Protein AF-A0A8S2SX97-F1 (afdb_monomer_lite)

pLDDT: mean 89.85, std 10.05, range [61.06, 98.44]

Secondary structure (DSSP, 8-state):
-TT----S---GGG--------SSS--EEEE--GGGHHHHHHHHHHHSHHHHHH-TTGGGGT-----HHHHHHTT---EEEE-

Structure (mmCIF, N/CA/C/O backbone):
data_AF-A0A8S2SX97-F1
#
_entry.id   AF-A0A8S2SX97-F1
#
loop_
_atom_site.group_PDB
_atom_site.id
_atom_site.type_symbol
_atom_site.label_atom_id
_atom_site.label_alt_id
_atom_site.label_comp_id
_atom_site.label_asym_id
_atom_site.label_entity_id
_atom_site.label_seq_id
_atom_site.pdbx_PDB_ins_code
_atom_site.Cartn_x
_atom_site.Cartn_y
_atom_site.Cartn_z
_atom_site.occupancy
_atom_site.B_iso_or_equiv
_atom_site.auth_seq_id
_atom_site.auth_comp_id
_atom_site.auth_asym_id
_atom_site.auth_atom_id
_atom_site.pdbx_PDB_model_num
ATOM 1 N N . MET A 1 1 ? 17.924 -4.762 -4.289 1.00 88.69 1 MET A N 1
ATOM 2 C CA . MET A 1 1 ? 18.373 -5.843 -3.384 1.00 88.69 1 MET A CA 1
ATOM 3 C C . MET A 1 1 ? 17.162 -6.703 -3.065 1.00 88.69 1 MET A C 1
ATOM 5 O O . MET A 1 1 ? 16.093 -6.138 -2.871 1.00 88.69 1 MET A O 1
ATOM 9 N N . CYS A 1 2 ? 17.288 -8.031 -3.039 1.00 94.94 2 CYS A N 1
ATOM 10 C CA . CYS A 1 2 ? 16.171 -8.888 -2.634 1.00 94.94 2 CYS A CA 1
ATOM 11 C C . CYS A 1 2 ? 15.726 -8.523 -1.202 1.00 94.94 2 CYS A C 1
ATOM 13 O O . CYS A 1 2 ? 16.572 -8.267 -0.347 1.00 94.94 2 CYS A O 1
ATOM 15 N N . PHE A 1 3 ? 14.413 -8.448 -0.967 1.00 93.44 3 PHE A N 1
ATOM 16 C CA . PHE A 1 3 ? 13.778 -8.055 0.304 1.00 93.44 3 PHE A CA 1
ATOM 17 C C . PHE A 1 3 ? 13.958 -6.600 0.768 1.00 93.44 3 PHE A C 1
ATOM 19 O O . PHE A 1 3 ? 13.478 -6.254 1.848 1.00 93.44 3 PHE A O 1
ATOM 26 N N . SER A 1 4 ? 14.558 -5.713 -0.037 1.00 95.12 4 SER A N 1
ATOM 27 C CA . SER A 1 4 ? 14.454 -4.274 0.242 1.00 95.12 4 SER A CA 1
ATOM 28 C C . SER A 1 4 ? 12.988 -3.845 0.184 1.00 95.12 4 SER A C 1
ATOM 30 O O . SER A 1 4 ? 12.310 -4.134 -0.805 1.00 95.12 4 SER A O 1
ATOM 32 N N . CYS A 1 5 ? 12.512 -3.152 1.213 1.00 93.25 5 CYS A N 1
ATOM 33 C CA . CYS A 1 5 ? 11.116 -2.753 1.344 1.00 93.25 5 CYS A CA 1
ATOM 34 C C . CYS A 1 5 ? 10.978 -1.255 1.621 1.00 93.25 5 CYS A C 1
ATOM 36 O O . CYS A 1 5 ? 11.908 -0.602 2.090 1.00 93.25 5 CYS A O 1
ATOM 38 N N . PHE A 1 6 ? 9.793 -0.736 1.319 1.00 92.00 6 PHE A N 1
ATOM 39 C CA . PHE A 1 6 ? 9.306 0.558 1.775 1.00 92.00 6 PHE A CA 1
ATOM 40 C C . PHE A 1 6 ? 8.036 0.306 2.590 1.00 92.00 6 PHE A C 1
ATOM 42 O O . PHE A 1 6 ? 7.245 -0.586 2.269 1.00 92.00 6 PHE A O 1
ATOM 49 N N . CYS A 1 7 ? 7.885 1.038 3.689 1.00 93.06 7 CYS A N 1
ATOM 50 C CA . CYS A 1 7 ? 6.759 0.881 4.603 1.00 93.06 7 CYS A CA 1
ATOM 51 C C . CYS A 1 7 ? 5.474 1.483 4.024 1.00 93.06 7 CYS A C 1
ATOM 53 O O . CYS A 1 7 ? 5.500 2.191 3.016 1.00 93.06 7 CYS A O 1
ATOM 55 N N . TRP A 1 8 ? 4.345 1.218 4.684 1.00 92.50 8 TRP A N 1
ATOM 56 C CA . TRP A 1 8 ? 3.079 1.868 4.351 1.00 92.50 8 TRP A CA 1
ATOM 57 C C . TRP A 1 8 ? 3.202 3.386 4.507 1.00 92.50 8 TRP A C 1
ATOM 59 O O . TRP A 1 8 ? 3.692 3.851 5.534 1.00 92.50 8 TRP A O 1
ATOM 69 N N . HIS A 1 9 ? 2.768 4.134 3.494 1.00 92.38 9 HIS A N 1
ATOM 70 C CA . HIS A 1 9 ? 2.737 5.595 3.499 1.00 92.38 9 HIS A CA 1
ATOM 71 C C . HIS A 1 9 ? 1.742 6.126 2.467 1.00 92.38 9 HIS A C 1
ATOM 73 O O . HIS A 1 9 ? 1.237 5.378 1.625 1.00 92.38 9 HIS A O 1
ATOM 79 N N . VAL A 1 10 ? 1.491 7.428 2.552 1.00 93.19 10 VAL A N 1
ATOM 80 C CA . VAL A 1 10 ? 0.827 8.235 1.528 1.00 93.19 10 VAL A CA 1
ATOM 81 C C . VAL A 1 10 ? 1.800 9.312 1.063 1.00 93.19 10 VAL A C 1
ATOM 83 O O . VAL A 1 10 ? 2.726 9.656 1.795 1.00 93.19 10 VAL A O 1
ATOM 86 N N . GLU A 1 11 ? 1.600 9.833 -0.142 1.00 93.69 11 GLU A N 1
ATOM 87 C CA . GLU A 1 11 ? 2.389 10.963 -0.628 1.00 93.69 11 GLU A CA 1
ATOM 88 C C . GLU A 1 11 ? 2.030 12.240 0.134 1.00 93.69 11 GLU A C 1
ATOM 90 O O . GLU A 1 11 ? 0.878 12.444 0.547 1.00 93.69 11 GLU A O 1
ATOM 95 N N . ASP A 1 12 ? 3.011 13.128 0.267 1.00 89.75 12 ASP A N 1
ATOM 96 C CA . ASP A 1 12 ? 2.816 14.440 0.865 1.00 89.75 12 ASP A CA 1
ATOM 97 C C . ASP A 1 12 ? 1.681 15.190 0.152 1.00 89.75 12 ASP A C 1
ATOM 99 O O . ASP A 1 12 ? 1.5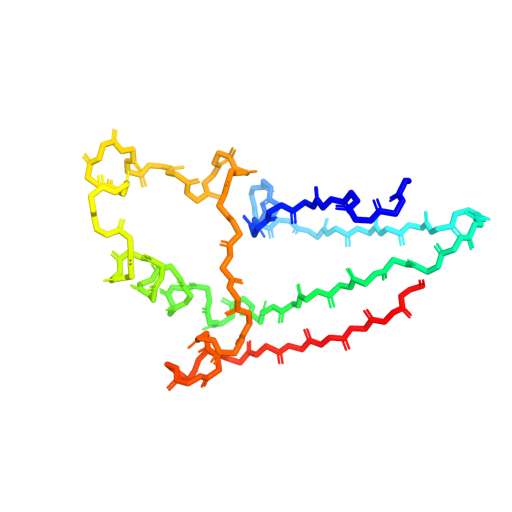30 15.146 -1.077 1.00 89.75 12 ASP A O 1
ATOM 103 N N . HIS A 1 13 ? 0.847 15.863 0.950 1.00 93.06 13 HIS A N 1
ATOM 104 C CA . HIS A 1 13 ? -0.356 16.561 0.484 1.00 93.06 13 HIS A CA 1
ATOM 105 C C . HIS A 1 13 ? -1.356 15.662 -0.274 1.00 93.06 13 HIS A C 1
ATOM 107 O O . HIS A 1 13 ? -2.157 16.168 -1.061 1.00 93.06 13 HIS A O 1
ATOM 113 N N . TRP A 1 14 ? -1.319 14.342 -0.048 1.00 92.69 14 TRP A N 1
ATOM 114 C CA . TRP A 1 14 ? -2.190 13.354 -0.705 1.00 92.69 14 TRP A CA 1
ATOM 115 C C . TRP A 1 14 ? -2.151 13.443 -2.234 1.00 92.69 14 TRP A C 1
ATOM 117 O O . TRP A 1 14 ? -3.163 13.295 -2.924 1.00 92.69 14 TRP A O 1
ATOM 127 N N . SER A 1 15 ? -0.963 13.732 -2.756 1.00 95.50 15 SER A N 1
ATOM 128 C CA . SER A 1 15 ? -0.714 13.874 -4.182 1.00 95.50 15 SER A CA 1
ATOM 129 C C . SER A 1 15 ? -0.572 12.516 -4.885 1.00 95.50 15 SER A C 1
ATOM 131 O O . SER A 1 15 ? -0.616 11.447 -4.273 1.00 95.50 15 SER A O 1
ATOM 133 N N . TYR A 1 16 ? -0.458 12.551 -6.214 1.00 97.31 16 TYR A N 1
ATOM 134 C CA . TYR A 1 16 ? -0.229 11.351 -7.014 1.00 97.31 16 TYR A CA 1
ATOM 135 C C . TYR A 1 16 ? 1.252 10.969 -7.026 1.00 97.31 16 TYR A C 1
ATOM 137 O O . TYR A 1 16 ? 2.121 11.829 -7.146 1.00 97.31 16 TYR A O 1
ATOM 145 N N . SER A 1 17 ? 1.509 9.662 -7.030 1.00 97.12 17 SER A N 1
ATOM 146 C CA . SER A 1 17 ? 2.829 9.070 -7.250 1.00 97.12 17 SER A CA 1
ATOM 147 C C . SER A 1 17 ? 2.876 8.376 -8.610 1.00 97.12 17 SER A C 1
ATOM 149 O O . SER A 1 17 ? 1.917 7.704 -9.000 1.00 97.12 17 SER A O 1
ATOM 151 N N . ILE A 1 18 ? 3.995 8.497 -9.326 1.00 98.00 18 ILE A N 1
ATOM 152 C CA . ILE A 1 18 ? 4.278 7.713 -10.533 1.00 98.00 18 ILE A CA 1
ATOM 153 C C . ILE A 1 18 ? 5.655 7.066 -10.404 1.00 98.00 18 ILE A C 1
ATOM 155 O O . ILE A 1 18 ? 6.640 7.724 -10.075 1.00 98.00 18 ILE A O 1
ATOM 159 N N . ASN A 1 19 ? 5.730 5.761 -10.669 1.00 98.19 19 ASN A N 1
ATOM 160 C CA . ASN A 1 19 ? 6.965 4.994 -10.549 1.00 98.19 19 ASN A CA 1
ATOM 161 C C . ASN A 1 19 ? 7.297 4.264 -11.856 1.00 98.19 19 ASN A C 1
ATOM 163 O O . ASN A 1 19 ? 6.446 3.581 -12.423 1.00 98.19 19 ASN A O 1
ATOM 167 N N . TYR A 1 20 ? 8.552 4.375 -12.299 1.00 98.25 20 TYR A N 1
ATOM 168 C CA . TYR A 1 20 ? 9.071 3.688 -13.480 1.00 98.25 20 TYR A CA 1
ATOM 169 C C . TYR A 1 20 ? 10.240 2.770 -13.101 1.00 98.25 20 TYR A C 1
ATOM 171 O O . TYR A 1 20 ? 11.247 3.221 -12.554 1.00 98.25 20 TYR A O 1
ATOM 179 N N . LEU A 1 21 ? 10.114 1.476 -13.404 1.00 98.06 21 LEU A N 1
ATOM 180 C CA . LEU A 1 21 ? 11.182 0.496 -13.223 1.00 98.06 21 LEU A CA 1
ATOM 181 C C . LEU A 1 21 ? 12.043 0.459 -14.492 1.00 98.06 21 LEU A C 1
ATOM 183 O O . LEU A 1 21 ? 11.654 -0.140 -15.489 1.00 98.06 21 LEU A O 1
ATOM 187 N N . HIS A 1 22 ? 13.210 1.112 -14.466 1.00 98.31 22 HIS A N 1
ATOM 188 C CA . HIS A 1 22 ? 14.081 1.215 -15.645 1.00 98.31 22 HIS A CA 1
ATOM 189 C C . HIS A 1 22 ? 14.566 -0.144 -16.175 1.00 98.31 22 HIS A C 1
ATOM 191 O O . HIS A 1 22 ? 14.639 -0.332 -17.387 1.00 98.31 22 HIS A O 1
ATOM 197 N N . TRP A 1 23 ? 14.952 -1.048 -15.274 1.00 98.19 23 TRP A N 1
ATOM 198 C CA . TRP A 1 23 ? 15.436 -2.406 -15.541 1.00 98.19 23 TRP A CA 1
ATOM 199 C C . TRP A 1 23 ? 15.585 -3.156 -14.207 1.00 98.19 23 TRP A C 1
ATOM 201 O O . TRP A 1 23 ? 15.567 -2.541 -13.139 1.00 98.19 23 TRP A O 1
ATOM 211 N N . GLY A 1 24 ? 15.772 -4.476 -14.264 1.00 97.56 24 GLY A N 1
ATOM 212 C CA . GLY A 1 24 ? 16.008 -5.325 -13.093 1.00 97.56 24 GLY A CA 1
ATOM 213 C C . GLY A 1 24 ? 14.848 -6.265 -12.776 1.00 97.56 24 GLY A C 1
ATOM 214 O O . GLY A 1 24 ? 13.968 -6.490 -13.602 1.00 97.56 24 GLY A O 1
ATOM 215 N N . GLU A 1 25 ? 14.889 -6.854 -11.581 1.00 98.12 25 GLU A N 1
ATOM 216 C CA . GLU A 1 25 ? 13.850 -7.770 -11.107 1.00 98.12 25 GLU A CA 1
ATOM 217 C C . GLU A 1 25 ? 12.580 -7.024 -10.654 1.00 98.12 25 GLU A C 1
ATOM 219 O O . GLU A 1 25 ? 12.666 -5.852 -10.266 1.00 98.12 25 GLU A O 1
ATOM 224 N N . PRO A 1 26 ? 11.410 -7.694 -10.662 1.00 98.06 26 PRO A N 1
ATOM 225 C CA . PRO A 1 26 ? 10.134 -7.059 -10.361 1.00 98.06 26 PRO A CA 1
ATOM 226 C C . PRO A 1 26 ? 10.051 -6.401 -8.983 1.00 98.06 26 PRO A C 1
ATOM 228 O O . PRO A 1 26 ? 10.612 -6.888 -7.994 1.00 98.06 26 PRO A O 1
ATOM 231 N N . LYS A 1 27 ? 9.249 -5.336 -8.893 1.00 98.44 27 LYS A N 1
ATOM 232 C CA . LYS A 1 27 ? 8.906 -4.682 -7.622 1.00 98.44 27 LYS A CA 1
ATOM 233 C C . LYS A 1 27 ? 7.477 -5.041 -7.223 1.00 98.44 27 LYS A C 1
ATOM 235 O O . LYS A 1 27 ? 6.518 -4.704 -7.911 1.00 98.44 27 LYS A O 1
ATOM 240 N N . THR A 1 28 ? 7.316 -5.707 -6.083 1.00 98.19 28 THR A N 1
ATOM 241 C CA . THR A 1 28 ? 5.985 -5.999 -5.539 1.00 98.19 28 THR A CA 1
ATOM 242 C C . THR A 1 28 ? 5.399 -4.777 -4.836 1.00 98.19 28 THR A C 1
ATOM 244 O O . THR A 1 28 ? 6.024 -4.213 -3.940 1.00 98.19 28 THR A O 1
ATOM 247 N N . TRP A 1 29 ? 4.165 -4.429 -5.195 1.00 98.00 29 TRP A N 1
ATOM 248 C CA . TRP A 1 29 ? 3.386 -3.350 -4.595 1.00 98.00 29 TRP A CA 1
ATOM 249 C C . TRP A 1 29 ? 2.164 -3.891 -3.860 1.00 98.00 29 TRP A C 1
ATOM 251 O O . TRP A 1 29 ? 1.512 -4.824 -4.336 1.00 98.00 29 TRP A O 1
ATOM 261 N N . TYR A 1 30 ? 1.827 -3.250 -2.742 1.00 97.6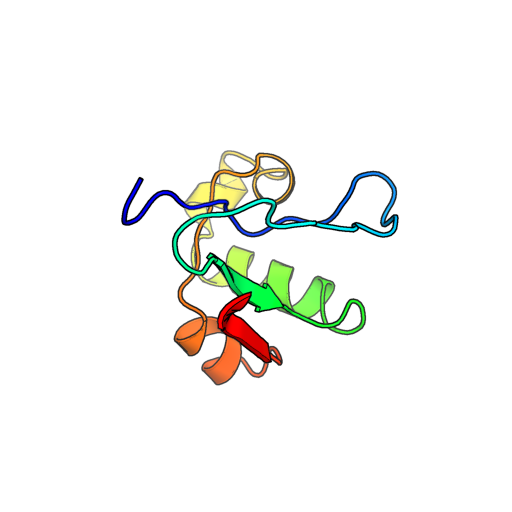2 30 TYR A N 1
ATOM 262 C CA . TYR A 1 30 ? 0.543 -3.387 -2.061 1.00 97.62 30 TYR A CA 1
ATOM 263 C C . TYR A 1 30 ? -0.113 -2.009 -1.985 1.00 97.62 30 TYR A C 1
ATOM 265 O O . TYR A 1 30 ? 0.533 -1.050 -1.575 1.00 97.62 30 TYR A O 1
ATOM 273 N N . GLY A 1 31 ? -1.374 -1.910 -2.398 1.00 97.06 31 GLY A N 1
ATOM 274 C CA . GLY A 1 31 ? -2.121 -0.654 -2.439 1.00 97.06 31 GLY A CA 1
ATOM 275 C C . GLY A 1 31 ? -3.425 -0.746 -1.660 1.00 97.06 31 GLY A C 1
ATOM 276 O O . GLY A 1 31 ? -4.052 -1.805 -1.613 1.00 97.06 31 GLY A O 1
ATOM 277 N N . VAL A 1 32 ? -3.842 0.372 -1.074 1.00 97.38 32 VAL A N 1
ATOM 278 C CA . VAL A 1 32 ? -5.137 0.541 -0.403 1.00 97.38 32 VAL A CA 1
ATOM 279 C C . VAL A 1 32 ? -5.804 1.781 -1.001 1.00 97.38 32 VAL A C 1
ATOM 281 O O . VAL A 1 32 ? -5.124 2.791 -1.183 1.00 97.38 32 VAL A O 1
ATOM 284 N N . PRO A 1 33 ? -7.101 1.737 -1.358 1.00 97.12 33 PRO A N 1
ATOM 285 C CA . PRO A 1 33 ? -7.794 2.904 -1.890 1.00 97.12 33 PRO A CA 1
ATOM 286 C C . PRO A 1 33 ? -7.864 4.024 -0.847 1.00 97.12 33 PRO A C 1
ATOM 288 O O . PRO A 1 33 ? -8.099 3.764 0.334 1.00 97.12 33 PRO A O 1
ATOM 291 N N . GLY A 1 34 ? -7.751 5.278 -1.296 1.00 95.19 34 GLY A N 1
ATOM 292 C CA . GLY A 1 34 ? -7.810 6.452 -0.414 1.00 95.19 34 GLY A CA 1
ATOM 293 C C . GLY A 1 34 ? -9.101 6.542 0.410 1.00 95.19 34 GLY A C 1
ATOM 294 O O . GLY A 1 34 ? -9.065 6.961 1.560 1.00 95.19 34 GLY A O 1
ATOM 295 N N . SER A 1 35 ? -10.224 6.026 -0.107 1.00 96.62 35 SER A N 1
ATOM 296 C CA . SER A 1 35 ? -11.492 5.930 0.640 1.00 96.62 35 SER A CA 1
ATOM 297 C C . SER A 1 35 ? -11.425 5.032 1.884 1.00 96.62 35 SER A C 1
ATOM 299 O O . SER A 1 35 ? -12.336 5.051 2.705 1.00 96.62 35 SER A O 1
ATOM 301 N N . SER A 1 36 ? -10.377 4.216 2.022 1.00 96.31 36 SER A N 1
ATOM 302 C CA . SER A 1 36 ? -10.133 3.323 3.160 1.00 96.31 36 SER A CA 1
ATOM 303 C C . SER A 1 36 ? -8.908 3.727 3.988 1.00 96.31 36 SER A C 1
ATOM 305 O O . SER A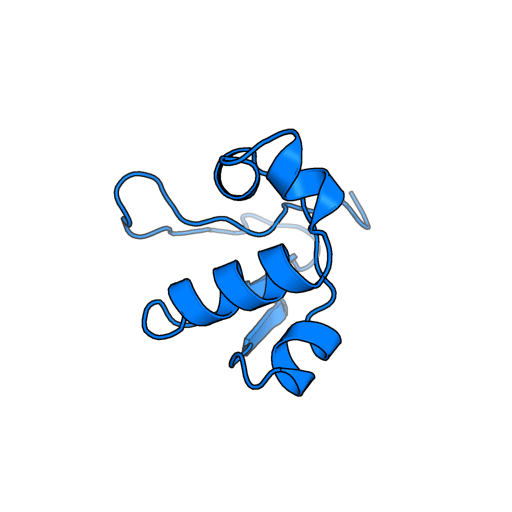 1 36 ? -8.480 2.939 4.832 1.00 96.31 36 SER A O 1
ATOM 307 N N . ALA A 1 37 ? -8.357 4.930 3.780 1.00 93.38 37 ALA A N 1
ATOM 308 C CA . ALA A 1 37 ? -7.180 5.419 4.500 1.00 93.38 37 ALA A CA 1
ATOM 309 C C . ALA A 1 37 ? -7.404 5.427 6.022 1.00 93.38 37 ALA A C 1
ATOM 311 O O 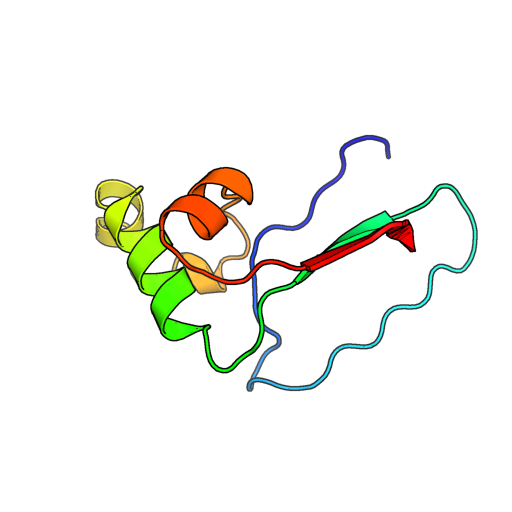. ALA A 1 37 ? -6.691 4.735 6.744 1.00 93.38 37 ALA A O 1
ATOM 312 N N . GLU A 1 38 ? -8.466 6.076 6.508 1.00 92.44 38 GLU A N 1
ATOM 313 C CA . GLU A 1 38 ? -8.786 6.118 7.946 1.00 92.44 38 GLU A CA 1
ATOM 314 C C . GLU A 1 38 ? -8.960 4.717 8.553 1.00 92.44 38 GLU A C 1
ATOM 316 O O . GLU A 1 38 ? -8.535 4.444 9.676 1.00 92.44 38 GLU A O 1
ATOM 321 N N . LYS A 1 39 ? -9.557 3.787 7.797 1.00 94.38 39 LYS A N 1
ATOM 322 C CA . LYS A 1 39 ? -9.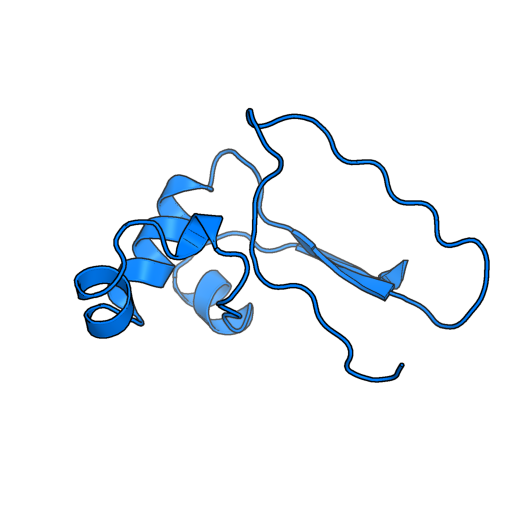748 2.401 8.242 1.00 94.38 39 LYS A CA 1
ATOM 323 C C . LYS A 1 39 ? -8.412 1.674 8.398 1.00 94.38 39 LYS A C 1
ATOM 325 O O . LYS A 1 39 ? -8.232 0.924 9.358 1.00 94.38 39 LYS A O 1
ATOM 330 N N . LEU A 1 40 ? -7.482 1.904 7.472 1.00 93.00 40 LEU A N 1
ATOM 331 C CA . LEU A 1 40 ? -6.118 1.397 7.557 1.00 93.00 40 LEU A CA 1
ATOM 332 C C . LEU A 1 40 ? -5.396 1.975 8.780 1.00 93.00 40 LEU A C 1
ATOM 334 O O . LEU A 1 40 ? -4.833 1.204 9.557 1.00 93.00 40 LEU A O 1
ATOM 338 N N . GLU A 1 41 ? -5.472 3.286 9.007 1.00 90.06 41 GLU A N 1
ATOM 339 C CA . GLU A 1 41 ? -4.838 3.912 10.172 1.00 90.06 41 GLU A CA 1
ATOM 340 C C . GLU A 1 41 ? -5.378 3.365 11.492 1.00 90.06 41 GLU A C 1
ATOM 342 O O . GLU A 1 41 ? -4.606 3.030 12.391 1.00 90.06 41 GLU A O 1
ATOM 347 N N . ASN A 1 42 ? -6.700 3.232 11.604 1.00 90.50 42 ASN A N 1
ATOM 348 C CA . ASN A 1 42 ? -7.350 2.696 12.797 1.00 90.50 42 ASN A CA 1
ATOM 349 C C . ASN A 1 42 ? -6.946 1.239 13.050 1.00 90.50 42 ASN A C 1
ATOM 351 O O . ASN A 1 42 ? -6.653 0.874 14.189 1.00 90.50 42 ASN A O 1
ATOM 355 N N . CYS A 1 43 ? -6.853 0.426 11.993 1.00 91.31 43 CYS A N 1
ATOM 356 C CA . CYS A 1 43 ? -6.336 -0.938 12.082 1.00 91.31 43 CYS A CA 1
ATOM 357 C C . CYS A 1 43 ? -4.873 -0.963 12.556 1.00 91.31 43 CYS A C 1
ATOM 359 O O . CYS A 1 43 ? -4.494 -1.812 13.363 1.00 91.31 43 CYS A O 1
ATOM 361 N N . MET A 1 44 ? -4.031 -0.042 12.083 1.00 89.06 44 MET A N 1
ATOM 362 C CA . MET A 1 44 ? -2.640 0.035 12.535 1.00 89.06 44 MET A CA 1
ATOM 363 C C . MET A 1 44 ? -2.539 0.454 14.003 1.00 89.06 44 MET A C 1
ATOM 365 O O . MET A 1 44 ? -1.833 -0.201 14.776 1.00 89.06 44 MET A O 1
ATOM 369 N N . LYS A 1 45 ? -3.308 1.470 14.406 1.00 86.12 45 LYS A N 1
ATOM 370 C CA . LYS A 1 45 ? -3.394 1.950 15.793 1.00 86.12 45 LYS A CA 1
ATOM 371 C C . LYS A 1 45 ? -3.863 0.853 16.749 1.00 86.12 45 LYS A C 1
ATOM 373 O O . LYS A 1 45 ? -3.283 0.706 17.822 1.00 86.12 45 LYS A O 1
ATOM 378 N N . SER A 1 46 ? -4.848 0.039 16.359 1.00 87.00 46 SER A N 1
ATOM 379 C CA . SER A 1 46 ? -5.357 -1.046 17.210 1.00 87.00 46 SER A CA 1
ATOM 380 C C . SER A 1 46 ? -4.367 -2.200 17.382 1.00 87.00 46 SER A C 1
ATOM 382 O O . SER A 1 46 ? -4.362 -2.851 18.423 1.00 87.00 46 SER A O 1
ATOM 384 N N . TYR A 1 47 ? -3.542 -2.480 16.369 1.00 83.69 47 TYR A N 1
ATOM 385 C CA . TYR A 1 47 ? -2.575 -3.584 16.400 1.00 83.69 47 TYR A CA 1
ATOM 386 C C . TYR A 1 47 ? -1.236 -3.215 17.046 1.00 83.69 47 TYR A C 1
ATOM 388 O O . TYR A 1 47 ? -0.546 -4.107 17.537 1.00 83.69 47 TYR A O 1
ATOM 396 N N . ALA A 1 48 ? -0.859 -1.935 17.050 1.00 81.50 48 ALA A N 1
ATOM 397 C CA . ALA A 1 48 ? 0.390 -1.457 17.644 1.00 81.50 48 ALA A CA 1
ATOM 398 C C . ALA A 1 48 ? 0.176 -0.253 18.589 1.00 81.50 48 ALA A C 1
ATOM 400 O O . ALA A 1 48 ? 0.836 0.777 18.429 1.00 81.50 48 ALA A O 1
ATOM 401 N N . PRO A 1 49 ? -0.717 -0.349 19.594 1.00 79.94 49 PRO A N 1
ATOM 402 C CA . PRO A 1 49 ? -1.129 0.798 20.407 1.00 79.94 49 PRO A CA 1
ATOM 403 C C . PRO A 1 49 ? 0.035 1.441 21.172 1.00 79.94 49 PRO A C 1
ATOM 405 O O . PRO A 1 49 ? 0.118 2.663 21.251 1.00 79.94 49 PRO A O 1
ATOM 408 N N . GLU A 1 50 ? 0.983 0.645 21.677 1.00 79.19 50 GLU A N 1
ATOM 409 C CA . GLU A 1 50 ? 2.170 1.166 22.370 1.00 79.19 50 GLU A CA 1
ATOM 410 C C . GLU A 1 50 ? 3.084 1.984 21.449 1.00 79.19 50 GLU A C 1
ATOM 412 O O . GLU A 1 50 ? 3.690 2.966 21.881 1.00 79.19 50 GLU A O 1
ATOM 417 N N . LEU A 1 51 ? 3.178 1.594 20.175 1.00 76.12 51 LEU A N 1
ATOM 418 C CA . LEU A 1 51 ? 4.018 2.266 19.187 1.00 76.12 51 LEU A CA 1
ATOM 419 C C . LEU A 1 51 ? 3.413 3.624 18.806 1.00 76.12 51 LEU A C 1
ATOM 421 O O . LEU A 1 51 ? 4.116 4.632 18.802 1.00 76.12 51 LEU A O 1
ATOM 425 N N . PHE A 1 52 ? 2.093 3.670 18.603 1.00 75.06 52 PHE A N 1
ATOM 426 C CA . PHE A 1 52 ? 1.360 4.915 18.346 1.00 75.06 52 PHE A CA 1
ATOM 427 C C . PHE A 1 52 ? 1.245 5.818 19.583 1.00 75.06 52 PHE A C 1
ATOM 429 O O . PHE A 1 52 ? 1.220 7.037 19.443 1.00 75.06 52 PHE A O 1
ATOM 436 N N . SER A 1 53 ? 1.243 5.259 20.799 1.00 76.62 53 SER A N 1
ATOM 437 C CA . SER A 1 53 ? 1.285 6.055 22.034 1.00 76.62 53 SER A CA 1
ATOM 438 C C . SER A 1 53 ? 2.617 6.786 22.214 1.00 76.62 53 SER A C 1
ATOM 440 O O . SER A 1 53 ? 2.636 7.865 22.803 1.00 76.62 53 SER A O 1
ATOM 442 N N . LYS A 1 54 ? 3.730 6.203 21.749 1.00 75.94 54 LYS A N 1
ATOM 443 C CA . LYS A 1 54 ? 5.061 6.832 21.795 1.00 75.94 54 LYS A CA 1
ATOM 444 C C . LYS A 1 54 ? 5.286 7.797 20.635 1.00 75.94 54 LYS A C 1
ATOM 446 O O . LYS A 1 54 ? 6.061 8.742 20.767 1.00 75.94 54 LYS A O 1
ATOM 451 N N . THR A 1 55 ? 4.646 7.553 19.496 1.00 73.69 55 THR A N 1
ATOM 452 C CA . THR A 1 55 ? 4.801 8.366 18.288 1.00 73.69 55 THR A CA 1
ATOM 453 C C . THR A 1 55 ? 3.451 8.479 17.579 1.00 73.69 55 THR A C 1
ATOM 455 O O . THR A 1 55 ? 3.116 7.624 16.761 1.00 73.69 55 THR A O 1
ATOM 458 N N . PRO A 1 56 ? 2.658 9.523 17.876 1.00 72.00 56 PRO A N 1
ATOM 459 C CA . PRO A 1 56 ? 1.346 9.715 17.254 1.00 72.00 56 PRO A CA 1
ATOM 460 C C . PRO A 1 56 ? 1.418 9.796 15.720 1.00 72.00 56 PRO A C 1
ATOM 462 O O . PRO A 1 56 ? 0.552 9.258 15.035 1.00 72.00 56 PRO A O 1
ATOM 465 N N . ASP A 1 57 ? 2.508 10.365 15.191 1.00 69.81 57 ASP A N 1
ATOM 466 C CA . ASP A 1 57 ? 2.753 10.563 13.755 1.00 69.81 57 ASP A CA 1
ATOM 467 C C . ASP A 1 57 ? 3.486 9.396 13.072 1.00 69.81 57 ASP A C 1
ATOM 469 O O . ASP A 1 57 ? 4.020 9.536 11.975 1.00 69.81 57 ASP A O 1
ATOM 473 N N . LEU A 1 58 ? 3.509 8.211 13.687 1.00 67.94 58 LEU A N 1
ATOM 474 C CA . LEU A 1 58 ? 4.261 7.048 13.202 1.00 67.94 58 LEU A CA 1
ATOM 475 C C . LEU A 1 58 ? 3.951 6.655 11.745 1.00 67.94 58 LEU A C 1
ATOM 477 O O . LEU A 1 58 ? 4.840 6.195 11.028 1.00 67.94 58 LEU A O 1
ATOM 481 N N . LEU A 1 59 ? 2.701 6.838 11.309 1.00 62.97 59 LEU A N 1
ATOM 482 C CA . LEU A 1 59 ? 2.266 6.588 9.928 1.00 62.97 59 LEU A CA 1
ATOM 483 C C . LEU A 1 59 ? 3.001 7.470 8.909 1.00 62.97 59 LEU A C 1
ATOM 485 O O . LEU A 1 59 ? 3.261 7.025 7.795 1.00 62.97 59 LEU A O 1
ATOM 489 N N . HIS A 1 60 ? 3.395 8.677 9.310 1.00 64.25 60 HIS A N 1
ATOM 490 C CA . HIS A 1 60 ? 4.121 9.632 8.474 1.00 64.25 60 HIS A CA 1
ATOM 491 C C . HIS A 1 60 ? 5.636 9.394 8.500 1.00 64.25 60 HIS A C 1
ATOM 493 O O . HIS A 1 60 ? 6.367 9.929 7.675 1.00 64.25 60 HIS A O 1
ATOM 499 N N . HIS A 1 61 ? 6.131 8.567 9.425 1.00 61.66 61 HIS A N 1
ATOM 500 C CA . HIS A 1 61 ? 7.563 8.330 9.599 1.00 61.66 61 HIS A CA 1
ATOM 501 C C . HIS A 1 61 ? 8.113 7.181 8.741 1.00 61.66 61 HIS A C 1
ATOM 503 O O . HIS A 1 61 ? 9.283 6.847 8.890 1.00 61.66 61 HIS A O 1
ATOM 509 N N . LEU A 1 62 ? 7.325 6.573 7.839 1.00 61.06 62 LEU A N 1
ATOM 510 C CA . LEU A 1 62 ? 7.802 5.540 6.896 1.00 61.06 62 LEU A CA 1
ATOM 511 C C . LEU A 1 62 ? 8.474 4.314 7.563 1.00 61.06 62 LEU A C 1
ATOM 513 O O . LEU A 1 62 ? 9.299 3.641 6.947 1.00 61.06 62 LEU A O 1
ATOM 517 N N . VAL A 1 63 ? 8.131 3.979 8.812 1.00 68.56 63 VAL A N 1
ATOM 518 C CA . VAL A 1 63 ? 8.843 2.938 9.596 1.00 68.56 63 VAL A CA 1
ATOM 519 C C . VAL A 1 63 ? 8.053 1.655 9.853 1.00 68.56 63 VAL A C 1
ATOM 521 O O . VAL A 1 63 ? 8.639 0.664 10.283 1.00 68.56 63 VAL A O 1
ATOM 524 N N . THR A 1 64 ? 6.743 1.629 9.588 1.00 77.69 64 THR A N 1
ATOM 525 C CA . THR A 1 64 ? 5.899 0.487 9.982 1.00 77.69 64 THR A CA 1
ATOM 526 C C . THR A 1 64 ? 5.430 -0.328 8.783 1.00 77.69 64 THR A C 1
ATOM 528 O O . THR A 1 64 ? 4.666 0.139 7.936 1.00 77.69 64 THR A O 1
ATOM 531 N N . THR A 1 65 ? 5.837 -1.596 8.743 1.00 83.38 65 THR A N 1
ATOM 532 C CA . THR A 1 65 ? 5.250 -2.597 7.848 1.00 83.38 65 THR A CA 1
ATOM 533 C C . THR A 1 65 ? 4.182 -3.391 8.598 1.00 83.38 65 THR A C 1
ATOM 535 O O . THR A 1 65 ? 4.398 -3.880 9.703 1.00 83.38 65 THR A O 1
ATOM 538 N N . MET A 1 66 ? 3.003 -3.529 7.993 1.00 88.50 66 MET A N 1
ATOM 539 C CA . MET A 1 66 ? 1.927 -4.394 8.483 1.00 88.50 66 MET A CA 1
ATOM 540 C C . MET A 1 66 ? 1.606 -5.441 7.424 1.00 88.50 66 MET A C 1
ATOM 542 O O . MET A 1 66 ? 1.487 -5.110 6.245 1.00 88.50 66 MET A O 1
ATOM 546 N N . ASN A 1 67 ? 1.448 -6.700 7.842 1.00 92.44 67 ASN A N 1
ATOM 547 C CA . ASN A 1 67 ? 1.109 -7.787 6.930 1.00 92.44 67 ASN A CA 1
ATOM 548 C C . ASN A 1 67 ? -0.270 -7.529 6.276 1.00 92.44 67 ASN A C 1
ATOM 550 O O . ASN A 1 67 ? -1.260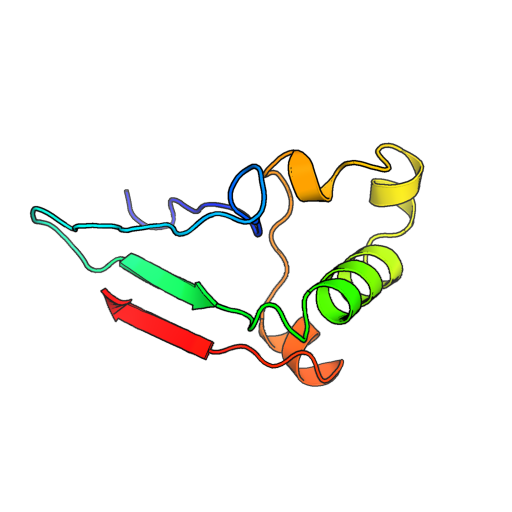 -7.419 7.005 1.00 92.44 67 ASN A O 1
ATOM 554 N N . PRO A 1 68 ? -0.374 -7.510 4.932 1.00 94.56 68 PRO A N 1
ATOM 555 C CA . PRO A 1 68 ? -1.636 -7.310 4.212 1.00 94.56 68 PRO A CA 1
ATOM 556 C C . PRO A 1 68 ? -2.780 -8.236 4.643 1.00 94.56 68 PRO A C 1
ATOM 558 O O . PRO A 1 68 ? -3.940 -7.840 4.639 1.00 94.56 68 PRO A O 1
ATOM 561 N N . SER A 1 69 ? -2.467 -9.461 5.071 1.00 94.81 69 SER A N 1
ATOM 562 C CA . SER A 1 69 ? -3.470 -10.429 5.533 1.00 94.81 69 SER A CA 1
ATOM 563 C C . SER A 1 69 ? -4.187 -9.964 6.802 1.00 94.81 69 SER A C 1
ATOM 565 O O . SER A 1 69 ? -5.344 -10.314 7.020 1.00 94.81 69 SER A O 1
ATOM 567 N N . ILE A 1 70 ? -3.515 -9.181 7.653 1.00 93.25 70 ILE A N 1
ATOM 568 C CA . ILE A 1 70 ? -4.127 -8.581 8.845 1.00 93.25 70 ILE A CA 1
ATOM 569 C C . ILE A 1 70 ? -5.129 -7.506 8.419 1.00 93.25 70 ILE A C 1
ATOM 571 O O . ILE A 1 70 ? -6.275 -7.543 8.863 1.00 93.25 70 ILE A O 1
ATOM 575 N N . LEU A 1 71 ? -4.718 -6.618 7.508 1.00 94.19 71 LEU A N 1
ATOM 576 C CA . LEU A 1 71 ? -5.559 -5.555 6.952 1.00 94.19 71 LEU A CA 1
ATOM 577 C C . LEU A 1 71 ? -6.825 -6.132 6.300 1.00 94.19 71 LEU A C 1
ATOM 579 O O . LEU A 1 71 ? -7.935 -5.714 6.629 1.00 94.19 71 LEU A O 1
ATOM 583 N N . LEU A 1 72 ? -6.671 -7.164 5.465 1.00 95.25 72 LEU A N 1
ATOM 584 C CA . LEU A 1 72 ? -7.792 -7.854 4.821 1.00 95.25 72 LEU A CA 1
ATOM 585 C C . LEU A 1 72 ? -8.771 -8.456 5.840 1.00 95.25 72 LEU A C 1
ATOM 587 O O . LEU A 1 72 ? -9.981 -8.299 5.687 1.00 95.25 72 LEU A O 1
ATOM 591 N N . ARG A 1 73 ? -8.275 -9.096 6.912 1.00 95.31 73 ARG A N 1
ATOM 592 C CA . ARG A 1 73 ? -9.134 -9.649 7.980 1.00 95.31 73 ARG A CA 1
ATOM 593 C C . ARG A 1 73 ? -9.902 -8.577 8.754 1.00 95.31 73 ARG A C 1
ATOM 595 O O . ARG A 1 73 ? -10.999 -8.854 9.221 1.00 95.31 73 ARG A O 1
ATOM 602 N N . GLN A 1 74 ? -9.354 -7.369 8.863 1.00 93.50 74 GLN A N 1
ATOM 603 C CA . GLN A 1 74 ? -10.028 -6.203 9.452 1.00 93.50 74 GLN A CA 1
ATOM 604 C C . GLN A 1 74 ? -10.921 -5.461 8.436 1.00 93.50 74 GLN A C 1
ATOM 606 O O . GLN A 1 74 ? -11.479 -4.397 8.711 1.00 93.50 74 GLN A O 1
ATOM 611 N N . GLY A 1 75 ? -11.076 -6.023 7.234 1.00 95.00 75 GLY A N 1
ATOM 612 C CA . GLY A 1 75 ? -11.912 -5.489 6.168 1.00 95.00 75 GLY A CA 1
ATOM 613 C C . GLY A 1 75 ? -11.331 -4.252 5.484 1.00 95.00 75 GLY A C 1
ATOM 614 O O . GLY A 1 75 ? -12.098 -3.489 4.893 1.00 95.00 75 GLY A O 1
ATOM 615 N N . VAL A 1 76 ? -10.026 -4.001 5.593 1.00 96.81 76 VAL A N 1
ATOM 616 C CA . VAL A 1 76 ? -9.333 -2.992 4.782 1.00 96.81 76 VAL A CA 1
ATOM 617 C C . VAL A 1 76 ? -9.043 -3.615 3.411 1.00 96.81 76 VAL A C 1
ATOM 619 O O . VAL A 1 76 ? -8.367 -4.644 3.353 1.00 96.81 76 VAL A O 1
ATOM 622 N N . PRO A 1 77 ? -9.548 -3.042 2.305 1.00 97.31 77 PRO A N 1
ATOM 623 C CA . PRO A 1 77 ? -9.277 -3.564 0.972 1.00 97.31 77 PRO A CA 1
ATOM 624 C C . PRO A 1 77 ? -7.802 -3.366 0.613 1.00 97.31 77 PRO A C 1
ATOM 626 O O . PRO A 1 77 ? -7.298 -2.248 0.666 1.00 97.31 77 PRO A O 1
ATOM 629 N N . VAL A 1 78 ? -7.126 -4.445 0.216 1.00 97.88 78 VAL A N 1
ATOM 630 C CA . VAL A 1 78 ? -5.732 -4.413 -0.246 1.00 97.88 78 VAL A CA 1
ATOM 631 C C . VAL A 1 78 ? -5.642 -5.028 -1.638 1.00 97.88 78 VAL A C 1
ATOM 633 O O . VAL A 1 78 ? -6.132 -6.135 -1.863 1.00 97.88 78 VAL A O 1
ATOM 636 N N . VAL A 1 79 ? -4.982 -4.331 -2.559 1.00 97.44 79 VAL A N 1
ATOM 637 C CA . VAL A 1 79 ? -4.640 -4.818 -3.903 1.00 97.44 79 VAL A CA 1
ATOM 638 C C . VAL A 1 79 ? -3.135 -5.042 -4.022 1.00 97.44 79 VAL A C 1
ATOM 640 O O . VAL A 1 79 ? -2.356 -4.475 -3.257 1.00 97.44 79 VAL A O 1
ATOM 643 N N . LYS A 1 80 ? -2.712 -5.879 -4.973 1.00 97.75 80 LYS A N 1
ATOM 644 C CA . LYS A 1 80 ? -1.305 -6.236 -5.187 1.00 97.75 80 LYS A CA 1
ATOM 645 C C . LYS A 1 80 ? -0.965 -6.236 -6.674 1.00 97.75 80 LYS A C 1
ATOM 647 O O . LYS A 1 80 ? -1.779 -6.678 -7.480 1.00 97.75 80 LYS A O 1
ATOM 652 N N . THR A 1 81 ? 0.256 -5.834 -7.016 1.00 98.25 81 THR A N 1
ATOM 653 C CA . THR A 1 81 ? 0.839 -6.067 -8.345 1.00 98.25 81 THR A CA 1
ATOM 654 C C . THR A 1 81 ? 2.339 -6.361 -8.252 1.00 98.25 81 THR A C 1
ATOM 656 O O . THR A 1 81 ? 2.975 -6.033 -7.248 1.00 98.25 81 THR A O 1
ATOM 659 N N . ASN A 1 82 ? 2.895 -6.993 -9.284 1.00 98.06 82 ASN A N 1
ATOM 660 C CA . ASN A 1 82 ? 4.334 -7.060 -9.522 1.00 98.06 82 ASN A CA 1
ATOM 661 C C . ASN A 1 82 ? 4.616 -6.168 -10.736 1.00 98.06 82 ASN A C 1
ATOM 663 O O . ASN A 1 82 ? 4.157 -6.484 -11.832 1.00 98.06 82 ASN A O 1
ATOM 667 N N . GLN A 1 83 ? 5.294 -5.048 -10.499 1.00 96.75 83 GLN A N 1
ATOM 668 C CA . GLN A 1 83 ? 5.788 -4.134 -11.530 1.00 96.75 83 GLN A CA 1
ATOM 669 C C . GLN A 1 83 ? 7.024 -4.720 -12.200 1.00 96.75 83 GLN A C 1
ATOM 671 O O . GLN A 1 83 ? 7.885 -5.223 -11.440 1.00 96.75 83 GLN A O 1
#

Foldseek 3Di:
DPPDDWAQAADPVNDDDDDDDPDDFWDKDKDFDPVCPVVVVVLVCVVCVVVCVVPVCVRHVRPDHDDVVSCVVSVGDMDMDID

InterPro domains:
  IPR003347 JmjC domain [PF02373] (1-83)
  IPR003347 JmjC domain [PS51184] (1-83)

Radius of gyration: 13.73 Å; chains: 1; bounding box: 30×27×38 Å

Organism: NCBI:txid392030

Sequence (83 aa):
MCFSCFCWHVEDHWSYSINYLHWGEPKTWYGVPGSSAEKLENCMKSYAPELFSKTPDLLHHLVTTMNPSILLRQGVPVVKTNQ